Protein AF-A0A2S0KNP2-F1 (afdb_monomer_lite)

Sequence (125 aa):
MNQEELNQEQLNKQIKKSEKVNREKANQQAEMIDPDQELLVLEDMDNGNEFFFYQLDAFSLNGQDYICLASYEPDFGDHPEPELVIMRSQVDKKGNRIFKSIRKDEELDEVFEIFYSRMEDSLNS

pLDDT: mean 80.09, std 16.84, range [46.88, 97.69]

Organism: NCBI:txid236753

Secondary structure (DSSP, 8-state):
--HHHHHHHHHHHHHHHHHHHHHHHHHHHHTT--TTSPEEEEE-TTT--EEEEEEEEEEEETTEEEEEEEEE--SSS-PPPPPEEEEEEEE-TTS-EEEEE---HHHHHHHHHHHHHHHHHHHH-

Structure (mmCIF, N/CA/C/O backbone):
data_AF-A0A2S0KNP2-F1
#
_entry.id   AF-A0A2S0KNP2-F1
#
loop_
_atom_site.group_PDB
_atom_site.id
_atom_site.type_symbol
_atom_site.label_atom_id
_atom_site.label_alt_id
_atom_site.label_comp_id
_atom_site.label_asym_id
_atom_site.label_entity_id
_atom_site.label_seq_id
_atom_site.pdbx_PDB_ins_code
_atom_site.Cartn_x
_atom_site.Cartn_y
_atom_site.Cartn_z
_atom_site.occupancy
_atom_site.B_iso_or_equiv
_atom_site.auth_seq_id
_atom_site.auth_comp_id
_atom_site.auth_asym_id
_atom_site.auth_atom_id
_atom_site.pdbx_PDB_model_num
ATOM 1 N N . MET A 1 1 ? -33.104 -6.055 -35.054 1.00 59.56 1 MET A N 1
ATOM 2 C CA . MET A 1 1 ? -32.241 -5.784 -33.894 1.00 59.56 1 MET A CA 1
ATOM 3 C C . MET A 1 1 ? -33.054 -6.155 -32.677 1.00 59.56 1 MET A C 1
ATOM 5 O O . MET A 1 1 ? -34.099 -5.546 -32.460 1.00 59.56 1 MET A O 1
ATOM 9 N N . ASN A 1 2 ? -32.672 -7.232 -32.004 1.00 73.81 2 ASN A N 1
ATOM 10 C CA . ASN A 1 2 ? -33.472 -7.824 -30.930 1.00 73.81 2 ASN A CA 1
ATOM 11 C C . ASN A 1 2 ? -33.065 -7.234 -29.570 1.00 73.81 2 ASN A C 1
ATOM 13 O O . ASN A 1 2 ? -31.949 -6.741 -29.419 1.00 73.81 2 ASN A O 1
ATOM 17 N N . GLN A 1 3 ? -33.962 -7.281 -28.576 1.00 66.31 3 GLN A N 1
ATOM 18 C CA . GLN A 1 3 ? -33.727 -6.717 -27.234 1.00 66.31 3 GLN A CA 1
ATOM 19 C C . GLN A 1 3 ? -32.412 -7.210 -26.592 1.00 66.31 3 GLN A C 1
ATOM 21 O O . GLN A 1 3 ? -31.754 -6.463 -25.875 1.00 66.31 3 GLN A O 1
ATOM 26 N N . GLU A 1 4 ? -32.008 -8.449 -26.881 1.00 69.25 4 GLU A N 1
ATOM 27 C CA . GLU A 1 4 ? -30.764 -9.052 -26.385 1.00 69.25 4 GLU A CA 1
ATOM 28 C C . GLU A 1 4 ? -29.501 -8.418 -26.989 1.00 69.25 4 GLU A C 1
ATOM 30 O O . GLU A 1 4 ? -28.526 -8.201 -26.272 1.00 69.25 4 GLU A O 1
ATOM 35 N N . GLU A 1 5 ? -29.522 -8.052 -28.275 1.00 71.88 5 GLU A N 1
ATOM 36 C CA . GLU A 1 5 ? -28.393 -7.383 -28.941 1.00 71.88 5 GLU A CA 1
ATOM 37 C C . GLU A 1 5 ? -28.198 -5.964 -28.395 1.00 71.88 5 GLU A C 1
ATOM 39 O O . GLU A 1 5 ? -27.069 -5.535 -28.157 1.00 71.88 5 GLU A O 1
ATOM 44 N N . LEU A 1 6 ? -29.303 -5.259 -28.118 1.00 70.62 6 LEU A N 1
ATOM 45 C CA . LEU A 1 6 ? -29.273 -3.918 -27.532 1.00 70.62 6 LEU A CA 1
ATOM 46 C C . LEU A 1 6 ? -28.684 -3.936 -26.111 1.00 70.62 6 LEU A C 1
ATOM 48 O O . LEU A 1 6 ? -27.883 -3.068 -25.762 1.00 70.62 6 LEU A O 1
ATOM 52 N N . ASN A 1 7 ? -29.035 -4.947 -25.312 1.00 71.25 7 ASN A N 1
ATOM 53 C CA . ASN A 1 7 ? -28.520 -5.108 -23.952 1.00 71.25 7 ASN A CA 1
ATOM 54 C C . ASN A 1 7 ? -27.027 -5.468 -23.939 1.00 71.25 7 ASN A C 1
ATOM 56 O O . ASN A 1 7 ? -26.277 -4.934 -23.123 1.00 71.25 7 ASN A O 1
ATOM 60 N N . GLN A 1 8 ? -26.569 -6.317 -24.867 1.00 62.38 8 GLN A N 1
ATOM 61 C CA . GLN A 1 8 ? -25.143 -6.626 -24.999 1.00 62.38 8 GLN A CA 1
ATOM 62 C C . GLN A 1 8 ? -24.320 -5.416 -25.455 1.00 62.38 8 GLN A C 1
ATOM 64 O O . GLN A 1 8 ? -23.226 -5.181 -24.944 1.00 62.38 8 GLN A O 1
ATOM 69 N N . GLU A 1 9 ? -24.835 -4.605 -26.381 1.00 76.81 9 GLU A N 1
ATOM 70 C CA . GLU A 1 9 ? -24.126 -3.406 -26.833 1.00 76.81 9 GLU A CA 1
ATOM 71 C C . GLU A 1 9 ? -24.015 -2.351 -25.717 1.00 76.81 9 GLU A C 1
ATOM 73 O O . GLU A 1 9 ? -22.978 -1.697 -25.576 1.00 76.81 9 GLU A O 1
ATOM 78 N N . GLN A 1 10 ? -25.055 -2.207 -24.889 1.00 68.25 10 GLN A N 1
ATOM 79 C CA . GLN A 1 10 ? -25.035 -1.327 -23.718 1.00 68.25 10 GLN A CA 1
ATOM 80 C C . GLN A 1 10 ? -24.047 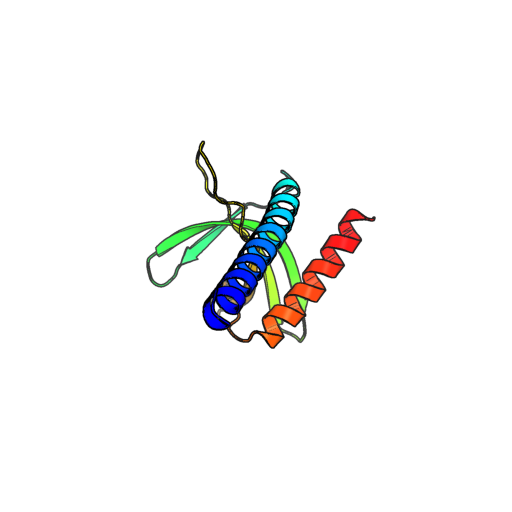-1.809 -22.651 1.00 68.25 10 GLN A C 1
ATOM 82 O O . GLN A 1 10 ? -23.265 -0.998 -22.150 1.00 68.25 10 GLN A O 1
ATOM 87 N N . LEU A 1 11 ? -24.018 -3.115 -22.368 1.00 60.34 11 LEU A N 1
ATOM 88 C CA . LEU A 1 11 ? -23.065 -3.716 -21.435 1.00 60.34 11 LEU A CA 1
ATOM 89 C C . LEU A 1 11 ? -21.616 -3.506 -21.903 1.00 60.34 11 LEU A C 1
ATOM 91 O O . LEU A 1 11 ? -20.777 -3.030 -21.142 1.00 60.34 11 LEU A O 1
ATOM 95 N N . ASN A 1 12 ? -21.338 -3.741 -23.188 1.00 72.06 12 ASN A N 1
ATOM 96 C CA . ASN A 1 12 ? -20.010 -3.536 -23.774 1.00 72.06 12 ASN A CA 1
ATOM 97 C C . ASN A 1 12 ? -19.570 -2.064 -23.752 1.00 72.06 12 ASN A C 1
ATOM 99 O O . ASN A 1 12 ? -18.386 -1.769 -23.583 1.00 72.06 12 ASN A O 1
ATOM 103 N N . LYS A 1 13 ? -20.506 -1.119 -23.908 1.00 69.06 13 LYS A N 1
ATOM 104 C CA . LYS A 1 13 ? -20.221 0.319 -23.762 1.00 69.06 13 LYS A CA 1
ATOM 105 C C . LYS A 1 13 ? -19.924 0.699 -22.311 1.00 69.06 13 LYS A C 1
ATOM 107 O O . LYS A 1 13 ? -19.066 1.551 -22.090 1.00 69.06 13 LYS A O 1
ATOM 112 N N . GLN A 1 14 ? -20.598 0.078 -21.343 1.00 57.78 14 GLN A N 1
ATOM 113 C CA . GLN A 1 14 ? -20.334 0.289 -19.917 1.00 57.78 14 GLN A CA 1
ATOM 114 C C . GLN A 1 14 ? -18.953 -0.233 -19.513 1.00 57.78 14 GLN A C 1
ATOM 116 O O . GLN A 1 14 ? -18.192 0.533 -18.928 1.00 57.78 14 GLN A O 1
ATOM 121 N N . ILE A 1 15 ? -18.602 -1.459 -19.917 1.00 66.00 15 ILE A N 1
ATOM 122 C CA . ILE A 1 15 ? -17.297 -2.083 -19.634 1.00 66.00 15 ILE A CA 1
ATOM 123 C C . ILE A 1 15 ? -16.151 -1.240 -20.211 1.00 66.00 15 ILE A C 1
ATOM 125 O O . ILE A 1 15 ? -15.232 -0.853 -19.493 1.00 66.00 15 ILE A O 1
ATOM 129 N N . LYS A 1 16 ? -16.248 -0.836 -21.484 1.00 59.88 16 LYS A N 1
ATOM 130 C CA . LYS A 1 16 ? -15.222 0.011 -22.118 1.00 59.88 16 LYS A CA 1
ATOM 131 C C . LYS A 1 16 ? -15.072 1.377 -21.451 1.00 59.88 16 LYS A C 1
ATOM 133 O O . LYS A 1 16 ? -13.987 1.954 -21.451 1.00 59.88 16 LYS A O 1
ATOM 138 N N . LYS A 1 17 ? -16.163 1.928 -20.910 1.00 54.22 17 LYS A N 1
ATOM 139 C CA . LYS A 1 17 ? -16.132 3.209 -20.198 1.00 54.22 17 LYS A CA 1
ATOM 140 C C . LYS A 1 17 ? -15.474 3.061 -18.824 1.00 54.22 17 LYS A C 1
ATOM 142 O O . LYS A 1 17 ? -14.689 3.931 -18.468 1.00 54.22 17 LYS A O 1
ATOM 147 N N . SER A 1 18 ? -15.751 1.985 -18.084 1.00 48.66 18 SER A N 1
ATOM 148 C CA . SER A 1 18 ? -15.098 1.721 -16.794 1.00 48.66 18 SER A CA 1
ATOM 149 C C . SER A 1 18 ? -13.609 1.414 -16.945 1.00 48.66 18 SER A C 1
ATOM 151 O O . SER A 1 18 ? -12.813 1.944 -16.180 1.00 48.66 18 SER A O 1
ATOM 153 N N . GLU A 1 19 ? -13.214 0.650 -17.968 1.00 58.47 19 GLU A N 1
ATOM 154 C CA . GLU A 1 19 ? -11.799 0.372 -18.262 1.00 58.47 19 GLU A CA 1
ATOM 155 C C . GLU A 1 19 ? -11.033 1.655 -18.595 1.00 58.47 19 GLU A C 1
ATOM 157 O O . GLU A 1 19 ? -9.949 1.888 -18.069 1.00 58.47 19 GLU A O 1
ATOM 162 N N . LYS A 1 20 ? -11.620 2.532 -19.421 1.00 49.38 20 LYS A N 1
ATOM 163 C CA . LYS A 1 20 ? -10.987 3.800 -19.792 1.00 49.38 20 LYS A CA 1
ATOM 164 C C . LYS A 1 20 ? -10.838 4.755 -18.602 1.00 49.38 20 LYS A C 1
ATOM 166 O O . LYS A 1 20 ? -9.799 5.387 -18.470 1.00 49.38 20 LYS A O 1
ATOM 171 N N . VAL A 1 21 ? -11.842 4.826 -17.725 1.00 51.97 21 VAL A N 1
ATOM 172 C CA . VAL A 1 21 ? -11.787 5.651 -16.505 1.00 51.97 21 VAL A CA 1
ATOM 173 C C . VAL A 1 21 ? -10.753 5.114 -15.514 1.00 51.97 21 VAL A C 1
ATOM 175 O O . VAL A 1 21 ? -10.023 5.907 -14.9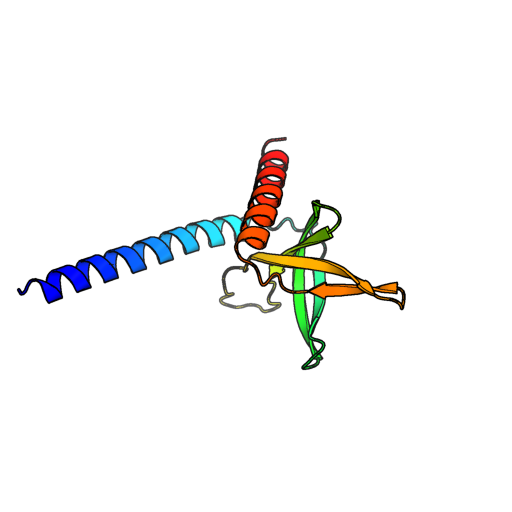27 1.00 51.97 21 VAL A O 1
ATOM 178 N N . ASN A 1 22 ? -10.647 3.793 -15.347 1.00 55.94 22 ASN A N 1
ATOM 179 C CA . ASN A 1 22 ? -9.612 3.203 -14.494 1.00 55.94 22 ASN A CA 1
ATOM 180 C C . ASN A 1 22 ? -8.207 3.447 -15.053 1.00 55.94 22 ASN A C 1
ATOM 182 O O . ASN A 1 22 ? -7.309 3.778 -14.290 1.00 55.94 22 ASN A O 1
ATOM 186 N N . ARG A 1 23 ? -8.038 3.373 -16.376 1.00 49.12 23 ARG A N 1
ATOM 187 C CA . ARG A 1 23 ? -6.755 3.614 -17.046 1.00 49.12 23 ARG A CA 1
ATOM 188 C C . ARG A 1 23 ? -6.312 5.080 -17.009 1.00 49.12 23 ARG A C 1
ATOM 190 O O . ARG A 1 23 ? -5.136 5.384 -16.867 1.00 49.12 23 ARG A O 1
ATOM 197 N N . GLU A 1 24 ? -7.246 6.021 -17.114 1.00 49.34 24 GLU A N 1
ATOM 198 C CA . GLU A 1 24 ? -6.930 7.448 -16.949 1.00 49.34 24 GLU A CA 1
ATOM 199 C C . GLU A 1 24 ? -6.543 7.778 -15.498 1.00 49.34 24 GLU A C 1
ATOM 201 O O . GLU A 1 24 ? -5.660 8.604 -15.284 1.00 49.34 24 GLU A O 1
ATOM 206 N N . LYS A 1 25 ? -7.148 7.104 -14.510 1.00 51.28 25 LYS A N 1
ATOM 207 C CA . LYS A 1 25 ? -6.772 7.233 -13.093 1.00 51.28 25 LYS A CA 1
ATOM 208 C C . LYS A 1 25 ? -5.425 6.573 -12.774 1.00 51.28 25 LYS A C 1
ATOM 210 O O . LYS A 1 25 ? -4.647 7.167 -12.040 1.00 51.28 25 LYS A O 1
ATOM 215 N N . ALA A 1 26 ? -5.137 5.402 -13.340 1.00 49.38 26 ALA A N 1
ATOM 216 C CA . ALA A 1 26 ? -3.862 4.707 -13.162 1.00 49.38 26 ALA A CA 1
ATOM 217 C C . ALA A 1 26 ? -2.693 5.459 -13.829 1.00 49.38 26 ALA A C 1
ATOM 219 O O . ALA A 1 26 ? -1.668 5.672 -13.189 1.00 49.38 26 ALA A O 1
ATOM 220 N N . ASN A 1 27 ? -2.873 5.996 -15.044 1.00 46.88 27 ASN A N 1
ATOM 221 C CA . ASN A 1 27 ? -1.865 6.867 -15.670 1.00 46.88 27 ASN A CA 1
ATOM 222 C C . ASN A 1 27 ? -1.591 8.148 -14.871 1.00 46.88 27 ASN A C 1
ATOM 224 O O . ASN A 1 27 ? -0.440 8.555 -14.752 1.00 46.88 27 ASN A O 1
ATOM 228 N N . GLN A 1 28 ? -2.624 8.774 -14.297 1.00 52.47 28 GLN A N 1
ATOM 229 C CA . GLN A 1 28 ? -2.429 9.940 -13.426 1.00 52.47 28 GLN A CA 1
ATOM 230 C C . GLN A 1 28 ? -1.665 9.576 -12.143 1.00 52.47 28 GLN A C 1
ATOM 232 O O . GLN A 1 28 ? -0.888 10.388 -11.659 1.00 52.47 28 GLN A O 1
ATOM 237 N N . GLN A 1 29 ? -1.834 8.357 -11.619 1.00 51.16 29 GLN A N 1
ATOM 238 C CA . GLN A 1 29 ? -1.090 7.857 -10.454 1.00 51.16 29 GLN A CA 1
ATOM 239 C C . GLN A 1 29 ? 0.367 7.492 -10.795 1.00 51.16 29 GLN A C 1
ATOM 241 O O . GLN A 1 29 ? 1.249 7.656 -9.957 1.00 51.16 29 GLN A O 1
ATOM 246 N N . ALA A 1 30 ? 0.637 7.057 -12.029 1.00 50.28 30 ALA A N 1
ATOM 247 C CA . ALA A 1 30 ? 1.974 6.716 -12.519 1.00 50.28 30 ALA A CA 1
ATOM 248 C C . ALA A 1 30 ? 2.894 7.934 -12.695 1.00 50.28 30 ALA A C 1
ATOM 250 O O . ALA A 1 30 ? 4.086 7.864 -12.403 1.00 50.28 30 ALA A O 1
ATOM 251 N N . GLU A 1 31 ? 2.346 9.066 -13.148 1.00 48.38 31 GLU A N 1
ATOM 252 C CA . GLU A 1 31 ? 3.095 10.321 -13.330 1.00 48.38 31 GLU A CA 1
ATOM 253 C C . GLU A 1 31 ? 3.443 11.028 -12.003 1.00 48.38 31 GLU A C 1
ATOM 255 O O . GLU A 1 31 ? 4.152 12.033 -12.007 1.00 48.38 31 GLU A O 1
ATOM 260 N N . MET A 1 32 ? 2.972 10.505 -10.865 1.00 50.28 32 MET A N 1
ATOM 261 C CA . MET A 1 32 ? 3.166 11.073 -9.525 1.00 50.28 32 MET A CA 1
ATOM 262 C C . MET A 1 32 ? 4.243 10.364 -8.690 1.00 50.28 32 MET A C 1
ATOM 264 O O . MET A 1 32 ? 4.402 10.674 -7.509 1.00 50.28 32 MET A O 1
ATOM 268 N N . ILE A 1 33 ? 4.976 9.411 -9.270 1.00 54.66 33 ILE A N 1
ATOM 269 C CA . ILE A 1 33 ? 6.062 8.711 -8.576 1.00 54.66 33 ILE A CA 1
ATOM 270 C C . ILE A 1 33 ? 7.258 9.669 -8.454 1.00 54.66 33 ILE A C 1
ATOM 272 O O . ILE A 1 33 ? 7.976 9.928 -9.422 1.00 54.66 33 ILE A O 1
ATOM 276 N N . ASP A 1 34 ? 7.435 10.231 -7.259 1.00 56.38 34 ASP A N 1
ATOM 277 C CA . ASP A 1 34 ? 8.550 11.116 -6.912 1.00 56.38 34 ASP A CA 1
ATOM 278 C C . ASP A 1 34 ? 9.880 10.326 -6.951 1.00 56.38 34 ASP A C 1
ATOM 280 O O . ASP A 1 34 ? 9.962 9.246 -6.360 1.00 56.38 34 ASP A O 1
ATOM 284 N N . PRO A 1 35 ? 10.933 10.816 -7.636 1.00 49.97 35 PRO A N 1
ATOM 285 C CA . PRO A 1 35 ? 12.242 10.161 -7.678 1.00 49.97 35 PRO A CA 1
ATOM 286 C C . PRO A 1 35 ? 12.916 9.966 -6.307 1.00 49.97 35 PRO A C 1
ATOM 288 O O . PRO A 1 35 ? 13.839 9.155 -6.222 1.00 49.97 35 PRO A O 1
ATOM 291 N N . ASP A 1 36 ? 12.472 10.658 -5.252 1.00 56.78 36 ASP A N 1
ATOM 292 C CA . ASP A 1 36 ? 12.929 10.433 -3.873 1.00 56.78 36 ASP A CA 1
ATOM 293 C C . ASP A 1 36 ? 12.195 9.266 -3.168 1.00 56.78 36 ASP A C 1
ATOM 295 O O . ASP A 1 36 ? 12.494 8.959 -2.009 1.00 56.78 36 ASP A O 1
ATOM 299 N N . GLN A 1 37 ? 11.253 8.578 -3.832 1.00 69.19 37 GLN A N 1
ATOM 300 C CA . GLN A 1 37 ? 10.561 7.428 -3.243 1.00 69.19 37 GLN A CA 1
ATOM 301 C C . GLN A 1 37 ? 11.478 6.218 -3.044 1.00 69.19 37 GLN A C 1
ATOM 303 O O . GLN A 1 37 ? 12.225 5.791 -3.927 1.00 69.19 37 GLN A O 1
ATOM 308 N N . GLU A 1 38 ? 11.380 5.627 -1.853 1.00 82.69 38 GLU A N 1
ATOM 309 C CA . GLU A 1 38 ? 12.164 4.463 -1.451 1.00 82.69 38 GLU A CA 1
ATOM 310 C C . GLU A 1 38 ? 11.758 3.226 -2.268 1.00 82.69 38 GLU A C 1
ATOM 312 O O . GLU A 1 38 ? 10.593 2.819 -2.265 1.00 82.69 38 GLU A O 1
ATOM 317 N N . LEU A 1 39 ? 12.731 2.621 -2.961 1.00 88.38 39 LEU A N 1
ATOM 318 C CA . LEU A 1 39 ? 12.545 1.369 -3.693 1.00 88.38 39 LEU A CA 1
ATOM 319 C C . LEU A 1 39 ? 12.671 0.177 -2.734 1.00 88.38 39 LEU A C 1
ATOM 321 O O . LEU A 1 39 ? 13.732 -0.077 -2.162 1.00 88.38 39 LEU A O 1
ATOM 325 N N . LEU A 1 40 ? 11.592 -0.582 -2.603 1.00 90.25 40 LEU A N 1
ATOM 326 C CA . LEU A 1 40 ? 11.495 -1.814 -1.835 1.00 90.25 40 LEU A CA 1
ATOM 327 C C . LEU A 1 40 ? 11.596 -3.031 -2.755 1.00 90.25 40 LEU A C 1
ATOM 329 O O . LEU A 1 40 ? 11.049 -3.043 -3.857 1.00 90.25 40 LEU A O 1
ATOM 333 N N . VAL A 1 41 ? 12.245 -4.083 -2.257 1.00 91.50 41 VAL A N 1
ATOM 334 C CA . VAL A 1 41 ? 12.259 -5.410 -2.883 1.00 91.50 41 VAL A CA 1
ATOM 335 C C . VAL A 1 41 ? 11.528 -6.374 -1.961 1.00 91.50 41 VAL A C 1
ATOM 337 O O . VAL A 1 41 ? 11.915 -6.539 -0.802 1.00 91.50 41 VAL A O 1
ATOM 340 N N . LEU A 1 42 ? 10.454 -6.981 -2.462 1.00 91.50 42 LEU A N 1
ATOM 341 C CA . LEU A 1 42 ? 9.683 -7.990 -1.745 1.00 91.50 42 LEU A CA 1
ATOM 342 C C . LEU A 1 42 ? 9.901 -9.357 -2.382 1.00 91.50 42 LEU A C 1
ATOM 344 O O . LEU A 1 42 ? 9.755 -9.508 -3.590 1.00 91.50 42 LEU A O 1
ATOM 348 N N . GLU A 1 43 ? 10.206 -10.350 -1.553 1.00 91.62 43 GLU A N 1
ATOM 349 C CA . GLU A 1 43 ? 10.300 -11.751 -1.959 1.00 91.62 43 GLU A CA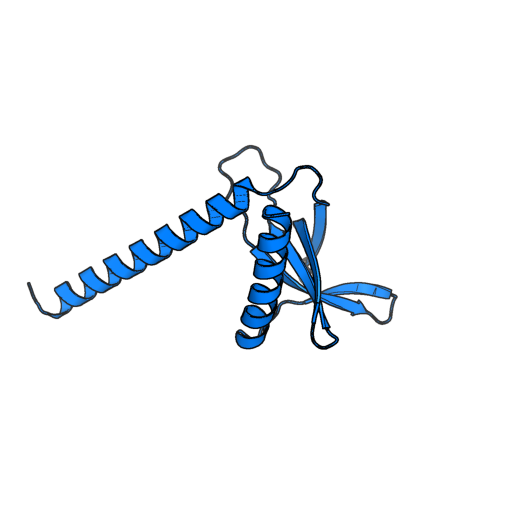 1
ATOM 350 C C . GLU A 1 43 ? 8.991 -12.474 -1.613 1.00 91.62 43 GLU A C 1
ATOM 352 O O . GLU A 1 43 ? 8.524 -12.438 -0.468 1.00 91.62 43 GLU A O 1
ATOM 357 N N . ASP A 1 44 ? 8.393 -13.140 -2.597 1.00 90.31 44 ASP A N 1
ATOM 358 C CA . ASP A 1 44 ? 7.273 -14.048 -2.370 1.00 90.31 44 ASP A CA 1
ATOM 359 C C . ASP A 1 44 ? 7.775 -15.331 -1.689 1.00 90.31 44 ASP A C 1
ATOM 361 O O . ASP A 1 44 ? 8.586 -16.082 -2.230 1.00 90.31 44 ASP A O 1
ATOM 365 N N . MET A 1 45 ? 7.259 -15.598 -0.488 1.00 87.12 45 MET A N 1
ATOM 366 C CA . MET A 1 45 ? 7.677 -16.728 0.342 1.00 87.12 45 MET A CA 1
ATOM 367 C C . MET A 1 45 ? 7.371 -18.109 -0.264 1.00 87.12 45 MET A C 1
ATOM 369 O O . MET A 1 45 ? 7.957 -19.095 0.188 1.00 87.12 45 MET A O 1
ATOM 373 N N . ASP A 1 46 ? 6.451 -18.208 -1.227 1.00 87.88 46 ASP A N 1
ATOM 374 C CA . ASP A 1 46 ? 6.034 -19.486 -1.811 1.00 87.88 46 ASP A CA 1
ATOM 375 C C . ASP A 1 46 ? 6.931 -19.919 -2.981 1.00 87.88 46 ASP A C 1
ATOM 377 O O . ASP A 1 46 ? 7.183 -21.115 -3.160 1.00 87.88 46 ASP A O 1
ATOM 381 N N . ASN A 1 47 ? 7.411 -18.970 -3.790 1.00 90.75 47 ASN A N 1
ATOM 382 C CA . ASN A 1 47 ? 8.158 -19.250 -5.024 1.00 90.75 47 ASN A CA 1
ATOM 383 C C . ASN A 1 47 ? 9.546 -18.580 -5.096 1.00 90.75 47 ASN A C 1
ATOM 385 O O . ASN A 1 47 ? 10.335 -18.964 -5.959 1.00 90.75 47 ASN A O 1
ATOM 389 N N . GLY A 1 48 ? 9.864 -17.650 -4.189 1.00 90.56 48 GLY A N 1
ATOM 390 C CA . GLY A 1 48 ? 11.132 -16.916 -4.153 1.00 90.56 48 GLY A CA 1
ATOM 391 C C . GLY A 1 48 ? 11.253 -15.815 -5.210 1.00 90.56 48 GLY A C 1
ATOM 392 O O . GLY A 1 48 ? 12.357 -15.343 -5.466 1.00 90.56 48 GLY A O 1
ATOM 393 N N . ASN A 1 49 ? 10.155 -15.432 -5.868 1.00 90.12 49 ASN A N 1
ATOM 394 C CA . ASN A 1 49 ? 10.167 -14.356 -6.852 1.00 90.12 49 ASN A CA 1
ATOM 395 C C . ASN A 1 49 ? 10.324 -13.005 -6.156 1.00 90.12 49 ASN A C 1
ATOM 397 O O . ASN A 1 49 ? 9.628 -12.710 -5.183 1.00 90.12 49 ASN A O 1
ATOM 401 N N . GLU A 1 50 ? 11.203 -12.176 -6.707 1.00 90.75 50 GLU A N 1
ATOM 402 C CA . GLU A 1 50 ? 11.418 -10.808 -6.254 1.00 90.75 50 GLU A CA 1
ATOM 403 C C . GLU A 1 50 ? 10.556 -9.838 -7.062 1.00 90.75 50 GLU A C 1
ATOM 405 O O . GLU A 1 50 ? 10.478 -9.911 -8.290 1.00 90.75 50 GLU A O 1
ATOM 410 N N . PHE A 1 51 ? 9.935 -8.903 -6.354 1.00 89.31 51 PHE A N 1
ATOM 411 C CA . PHE A 1 51 ? 9.124 -7.834 -6.912 1.00 89.31 51 PHE A CA 1
ATOM 412 C C . PHE A 1 51 ? 9.638 -6.492 -6.403 1.00 89.31 51 PHE A C 1
ATOM 414 O O . PHE A 1 51 ? 9.950 -6.344 -5.218 1.00 89.31 51 PHE A O 1
ATOM 421 N N . PHE A 1 52 ? 9.708 -5.511 -7.297 1.00 90.00 52 PHE A N 1
ATOM 422 C CA . PHE A 1 52 ? 10.201 -4.175 -6.991 1.00 90.00 52 PHE A CA 1
ATOM 423 C C . PHE A 1 52 ? 9.025 -3.216 -6.846 1.00 90.00 52 PHE A C 1
ATOM 425 O O . PHE A 1 52 ? 8.081 -3.252 -7.635 1.00 90.00 52 PHE A O 1
ATOM 432 N N . PHE A 1 53 ? 9.084 -2.353 -5.839 1.00 91.62 53 PHE A N 1
ATOM 433 C CA . PHE A 1 53 ? 8.013 -1.416 -5.532 1.00 91.62 53 PHE A CA 1
ATOM 434 C C . PHE A 1 53 ? 8.560 -0.074 -5.079 1.00 91.62 53 PHE A C 1
ATOM 436 O O . PHE A 1 53 ? 9.527 -0.033 -4.328 1.00 91.62 53 PHE A O 1
ATOM 443 N N . TYR A 1 54 ? 7.885 1.012 -5.430 1.00 91.19 54 TYR A N 1
ATOM 444 C CA . TYR A 1 54 ? 8.054 2.277 -4.723 1.00 91.19 54 TYR A CA 1
ATOM 445 C C . TYR A 1 54 ? 7.155 2.315 -3.493 1.00 91.19 54 TYR A C 1
ATOM 447 O O . TYR A 1 54 ? 5.976 1.961 -3.576 1.00 91.19 54 TYR A O 1
ATOM 455 N N . GLN A 1 55 ? 7.693 2.751 -2.355 1.00 92.19 55 GLN A N 1
ATOM 456 C CA . GLN A 1 55 ? 6.887 3.018 -1.170 1.00 92.19 55 GLN A CA 1
ATOM 457 C C . GLN A 1 55 ? 6.164 4.360 -1.305 1.00 92.19 55 GLN A C 1
ATOM 459 O O . GLN A 1 55 ? 6.805 5.406 -1.373 1.00 92.19 55 GLN A O 1
ATOM 464 N N . LEU A 1 56 ? 4.831 4.324 -1.272 1.00 92.00 56 LEU A N 1
ATOM 465 C CA . LEU A 1 56 ? 3.989 5.518 -1.355 1.00 92.00 56 LEU A CA 1
ATOM 466 C C . LEU A 1 56 ? 3.655 6.077 0.032 1.00 92.00 56 LEU A C 1
ATOM 468 O O . LEU A 1 56 ? 3.776 7.273 0.266 1.00 92.00 56 LEU A O 1
ATOM 472 N N . ASP A 1 57 ? 3.227 5.213 0.957 1.00 93.56 57 ASP A N 1
ATOM 473 C CA . ASP A 1 57 ? 2.864 5.596 2.328 1.00 93.56 57 ASP A CA 1
ATOM 474 C C . ASP A 1 57 ? 2.946 4.387 3.274 1.00 93.56 57 ASP A C 1
ATOM 476 O O . ASP A 1 57 ? 2.893 3.226 2.854 1.00 93.56 57 ASP A O 1
ATOM 480 N N . ALA A 1 58 ? 3.045 4.665 4.571 1.00 94.06 58 ALA A N 1
ATOM 481 C CA . ALA A 1 58 ? 2.949 3.683 5.639 1.00 94.06 58 ALA A CA 1
ATOM 482 C C . ALA A 1 58 ? 2.228 4.288 6.850 1.00 94.06 58 ALA A C 1
ATOM 484 O O . ALA A 1 58 ? 2.579 5.363 7.348 1.00 94.06 58 ALA A O 1
ATOM 485 N N . PHE A 1 59 ? 1.216 3.585 7.357 1.00 95.94 59 PHE A N 1
ATOM 486 C CA . PHE A 1 59 ? 0.400 4.076 8.466 1.00 95.94 59 PHE A CA 1
ATOM 487 C C . PHE A 1 59 ? -0.243 2.957 9.279 1.00 95.94 59 PHE A C 1
ATOM 489 O O . PHE A 1 59 ? -0.349 1.815 8.838 1.00 95.94 59 PHE A O 1
ATOM 496 N N . SER A 1 60 ? -0.699 3.312 10.478 1.00 96.56 60 SER A N 1
ATOM 497 C CA . SER A 1 60 ? -1.435 2.419 11.370 1.00 96.56 60 SER A CA 1
ATOM 498 C C . SER A 1 60 ? -2.907 2.820 11.415 1.00 96.56 60 SER A C 1
ATOM 500 O O . SER A 1 60 ? -3.229 3.993 11.609 1.00 96.56 60 SER A O 1
ATOM 502 N N . LEU A 1 61 ? -3.801 1.842 11.306 1.00 95.19 61 LEU A N 1
ATOM 503 C CA . LEU A 1 61 ? -5.247 2.013 11.432 1.00 95.19 61 LEU A CA 1
ATOM 504 C C . LEU A 1 61 ? -5.819 0.851 12.250 1.00 95.19 61 LEU A C 1
ATOM 506 O O . LEU A 1 61 ? -5.515 -0.311 11.993 1.00 95.19 61 LEU A O 1
ATOM 510 N N . ASN A 1 62 ? -6.628 1.157 13.268 1.00 92.88 62 ASN A N 1
ATOM 511 C CA . ASN A 1 62 ? -7.280 0.158 14.129 1.00 92.88 62 ASN A CA 1
ATOM 512 C C . ASN A 1 62 ? -6.310 -0.874 14.758 1.00 92.88 62 ASN A C 1
ATOM 514 O O . ASN A 1 62 ? -6.668 -2.028 14.984 1.00 92.88 62 ASN A O 1
ATOM 518 N N . GLY A 1 63 ? -5.072 -0.457 15.055 1.00 94.06 63 GLY A N 1
ATOM 519 C CA . GLY A 1 63 ? -4.031 -1.319 15.634 1.00 94.06 63 GLY A CA 1
ATOM 520 C C . GLY A 1 63 ? -3.348 -2.265 14.639 1.00 94.06 63 GLY A C 1
ATOM 521 O O . GLY A 1 63 ? -2.610 -3.152 15.063 1.00 94.06 63 GLY A O 1
ATOM 522 N N . GLN A 1 64 ? -3.586 -2.086 13.339 1.00 96.06 64 GLN A N 1
ATOM 523 C CA . GLN A 1 64 ? -2.929 -2.809 12.256 1.00 96.06 64 GLN A CA 1
ATOM 524 C C . GLN A 1 64 ? -2.102 -1.823 11.423 1.00 96.06 64 GLN A C 1
ATOM 526 O O . GLN A 1 64 ? -2.581 -0.744 11.081 1.00 96.06 64 GLN A O 1
ATOM 531 N N . ASP A 1 65 ? -0.864 -2.196 11.102 1.00 97.69 65 ASP A N 1
ATOM 532 C CA . ASP A 1 65 ? -0.003 -1.409 10.217 1.00 97.69 65 ASP A CA 1
ATOM 533 C C . ASP A 1 65 ? -0.243 -1.803 8.758 1.00 97.69 65 ASP A C 1
ATOM 535 O O . ASP A 1 65 ? -0.453 -2.984 8.450 1.00 97.69 65 ASP A O 1
ATOM 539 N N . TYR A 1 66 ? -0.165 -0.819 7.870 1.00 97.56 66 TYR A N 1
ATOM 540 C CA . TYR A 1 66 ? -0.355 -0.945 6.431 1.00 97.56 66 TYR A CA 1
ATOM 541 C C . TYR A 1 66 ? 0.779 -0.255 5.678 1.00 97.56 66 TYR A C 1
ATOM 543 O O . TYR A 1 66 ? 1.406 0.679 6.184 1.00 97.56 66 TYR A O 1
ATOM 551 N N . ILE A 1 67 ? 1.035 -0.741 4.469 1.00 96.19 67 ILE A N 1
ATOM 552 C CA . ILE A 1 67 ? 1.964 -0.145 3.514 1.00 96.19 67 ILE A CA 1
ATOM 553 C C . ILE A 1 67 ? 1.275 -0.040 2.153 1.00 96.19 67 ILE A C 1
ATOM 555 O O . ILE A 1 67 ? 0.582 -0.974 1.733 1.00 96.19 67 ILE A O 1
ATOM 559 N N . CYS A 1 68 ? 1.464 1.098 1.494 1.00 95.31 68 CYS A N 1
ATOM 560 C CA . CYS A 1 68 ? 0.966 1.387 0.155 1.00 95.31 68 CYS A CA 1
ATOM 561 C C . CYS A 1 68 ? 2.158 1.478 -0.796 1.00 95.31 68 CYS A C 1
ATOM 563 O O . CYS A 1 68 ? 3.141 2.161 -0.502 1.00 95.31 68 CYS A O 1
ATOM 565 N N . LEU A 1 69 ? 2.073 0.764 -1.911 1.00 93.94 69 LEU A N 1
ATOM 566 C CA . LEU A 1 69 ? 3.173 0.509 -2.830 1.00 93.94 69 LEU A CA 1
ATOM 567 C C . LEU A 1 69 ? 2.723 0.744 -4.274 1.00 93.94 69 LEU A C 1
ATOM 569 O O . LEU A 1 69 ? 1.577 0.455 -4.604 1.00 93.94 69 LEU A O 1
ATOM 573 N N . ALA A 1 70 ? 3.626 1.190 -5.141 1.00 91.25 70 ALA A N 1
ATOM 574 C CA . ALA A 1 70 ? 3.433 1.159 -6.591 1.00 91.25 70 ALA A CA 1
ATOM 575 C C . ALA A 1 70 ? 4.376 0.125 -7.209 1.00 91.25 70 ALA A C 1
ATOM 577 O O . ALA A 1 70 ? 5.576 0.155 -6.931 1.00 91.25 70 ALA A O 1
ATOM 578 N N . SER A 1 71 ? 3.854 -0.795 -8.026 1.00 89.31 71 SER A N 1
ATOM 579 C CA . SER A 1 71 ? 4.683 -1.790 -8.717 1.00 89.31 71 SER A CA 1
ATOM 580 C C . SER A 1 71 ? 5.686 -1.125 -9.657 1.00 89.31 71 SER A C 1
ATOM 582 O O . SER A 1 71 ? 5.319 -0.234 -10.423 1.00 89.31 71 SER A O 1
ATOM 584 N N . TYR A 1 72 ? 6.926 -1.603 -9.647 1.00 84.69 72 TYR A N 1
ATOM 585 C CA . TYR A 1 72 ? 7.984 -1.149 -10.538 1.00 84.69 72 TYR A CA 1
ATOM 586 C C . TYR A 1 72 ? 8.555 -2.326 -11.330 1.00 84.69 72 TYR A C 1
ATOM 588 O O . TYR A 1 72 ? 8.960 -3.338 -10.757 1.00 84.69 72 TYR A O 1
ATOM 596 N N . GLU A 1 73 ? 8.625 -2.182 -12.652 1.00 79.94 73 GLU A N 1
ATOM 597 C CA . GLU A 1 73 ? 9.306 -3.135 -13.527 1.00 79.94 73 GLU A CA 1
ATOM 598 C C . GLU A 1 73 ? 10.599 -2.508 -14.074 1.00 79.94 73 GLU A C 1
ATOM 600 O O . GLU A 1 73 ? 10.532 -1.545 -14.843 1.00 79.94 73 GLU A O 1
ATOM 605 N N . PRO A 1 74 ? 11.783 -3.030 -13.699 1.00 65.62 74 PRO A N 1
ATOM 606 C CA . PRO A 1 74 ? 13.065 -2.520 -14.169 1.00 65.62 74 PRO A CA 1
ATOM 607 C C . PRO A 1 74 ? 13.353 -3.012 -15.595 1.00 65.62 74 PRO A C 1
ATOM 609 O O . PRO A 1 74 ? 14.135 -3.938 -15.785 1.00 65.62 74 PRO A O 1
ATOM 612 N N . ASP A 1 75 ? 12.742 -2.406 -16.608 1.00 66.25 75 ASP A N 1
ATOM 613 C CA . ASP A 1 75 ? 13.119 -2.639 -18.010 1.00 66.25 75 ASP A CA 1
ATOM 614 C C . ASP A 1 75 ? 13.062 -1.336 -18.835 1.00 66.25 75 ASP A C 1
ATOM 616 O O . ASP A 1 75 ? 12.711 -0.290 -18.306 1.00 66.25 75 ASP A O 1
ATOM 620 N N . PHE A 1 76 ? 13.470 -1.350 -20.110 1.00 47.72 76 PHE A N 1
ATOM 621 C CA . PHE A 1 76 ? 13.472 -0.166 -20.997 1.00 47.72 76 PHE A CA 1
ATOM 622 C C . PHE A 1 76 ? 12.438 -0.317 -22.131 1.00 47.72 76 PHE A C 1
ATOM 624 O O . PHE A 1 76 ? 12.802 -0.310 -23.312 1.00 47.72 76 PHE A O 1
ATOM 631 N N . GLY A 1 77 ? 11.162 -0.533 -21.788 1.00 64.88 77 GLY A N 1
ATOM 632 C CA . GLY A 1 77 ? 10.127 -0.978 -22.731 1.00 64.88 77 GLY A CA 1
ATOM 633 C C . GLY A 1 77 ? 8.749 -0.331 -22.555 1.00 64.88 77 GLY A C 1
ATOM 634 O O . GLY A 1 77 ? 8.608 0.729 -21.956 1.00 64.88 77 GLY A O 1
ATOM 635 N N . ASP A 1 78 ? 7.727 -0.963 -23.140 1.00 59.12 78 ASP A N 1
ATOM 636 C CA . ASP A 1 78 ? 6.316 -0.594 -22.965 1.00 59.12 78 ASP A CA 1
ATOM 637 C C . ASP A 1 78 ? 5.866 -1.154 -21.609 1.00 59.12 78 ASP A C 1
ATOM 639 O O . ASP A 1 78 ? 5.517 -2.330 -21.494 1.00 59.12 78 ASP A O 1
ATOM 643 N N . HIS A 1 79 ? 6.020 -0.349 -20.559 1.00 63.00 79 HIS A N 1
ATOM 644 C CA . HIS A 1 79 ? 5.727 -0.778 -19.197 1.00 63.00 79 HIS A CA 1
ATOM 645 C C . HIS A 1 79 ? 4.218 -0.847 -18.961 1.00 63.00 79 HIS A C 1
ATOM 647 O O . HIS A 1 79 ? 3.492 0.055 -19.396 1.00 63.00 79 HIS A O 1
ATOM 653 N N . PRO A 1 80 ? 3.724 -1.872 -18.245 1.00 64.50 80 PRO A N 1
ATOM 654 C CA . PRO A 1 80 ? 2.390 -1.796 -17.676 1.00 64.50 80 PRO A CA 1
ATOM 655 C C . PRO A 1 80 ? 2.300 -0.561 -16.770 1.00 64.50 80 PRO A C 1
ATOM 657 O O . PRO A 1 80 ? 3.265 -0.188 -16.102 1.00 64.50 80 PRO A O 1
ATOM 660 N N . GLU A 1 81 ? 1.136 0.092 -16.773 1.00 71.56 81 GLU A N 1
ATOM 661 C CA . GLU A 1 81 ? 0.867 1.172 -15.823 1.00 71.56 81 GLU A CA 1
ATOM 662 C C . GLU A 1 81 ? 1.065 0.627 -14.398 1.00 71.56 81 GLU A C 1
ATOM 664 O O . GLU A 1 81 ? 0.573 -0.470 -14.113 1.00 71.56 81 GLU A O 1
ATOM 669 N N . PRO A 1 82 ? 1.793 1.344 -13.522 1.00 79.94 82 PRO A N 1
ATOM 670 C CA . PRO A 1 82 ? 2.065 0.881 -12.172 1.00 79.94 82 PRO A CA 1
ATOM 671 C C . PRO A 1 82 ? 0.759 0.594 -11.435 1.00 79.94 82 PRO A C 1
ATOM 673 O O . PRO A 1 82 ? -0.172 1.402 -11.425 1.00 79.94 82 PRO A O 1
ATOM 676 N N . GLU A 1 83 ? 0.706 -0.572 -10.803 1.00 86.81 83 GLU A N 1
ATOM 677 C CA . GLU A 1 83 ? -0.427 -1.007 -10.007 1.00 86.81 83 GLU A CA 1
ATOM 678 C C . GLU A 1 83 ? -0.227 -0.589 -8.547 1.00 86.81 83 GLU A C 1
ATOM 680 O O . GLU A 1 83 ? 0.837 -0.808 -7.955 1.00 86.81 83 GLU A O 1
ATOM 685 N N . LEU A 1 84 ? -1.266 0.012 -7.960 1.00 90.38 84 LEU A N 1
ATOM 686 C CA . LEU A 1 84 ? -1.317 0.302 -6.532 1.00 90.38 84 LEU A CA 1
ATOM 687 C C . LEU A 1 84 ? -1.520 -1.001 -5.755 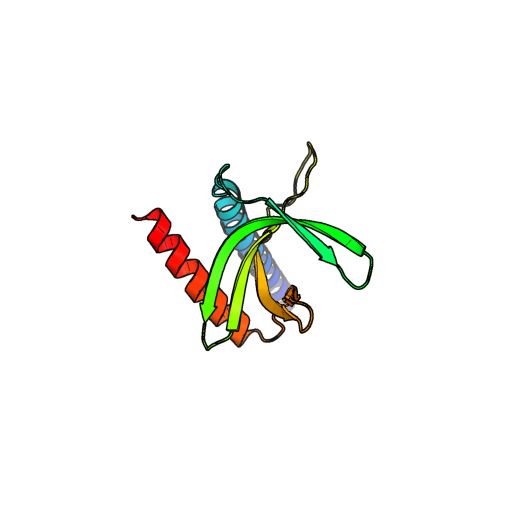1.00 90.38 84 LEU A C 1
ATOM 689 O O . LEU A 1 84 ? -2.538 -1.677 -5.897 1.00 90.38 84 LEU A O 1
ATOM 693 N N . VAL A 1 85 ? -0.584 -1.305 -4.864 1.00 93.56 85 VAL A N 1
ATOM 694 C CA . VAL A 1 85 ? -0.619 -2.478 -3.994 1.00 93.56 85 VAL A CA 1
ATOM 695 C C . VAL A 1 85 ? -0.709 -2.027 -2.539 1.00 93.56 85 VAL A C 1
ATOM 697 O O . VAL A 1 85 ? 0.121 -1.261 -2.054 1.00 93.56 85 VAL A O 1
ATOM 700 N N . ILE A 1 86 ? -1.712 -2.529 -1.816 1.00 95.44 86 ILE A N 1
ATOM 701 C CA . ILE A 1 86 ? -1.905 -2.256 -0.387 1.00 95.44 86 ILE A CA 1
ATOM 702 C C . ILE A 1 86 ? -1.786 -3.563 0.390 1.00 95.44 86 ILE A C 1
ATOM 704 O O . ILE A 1 86 ? -2.467 -4.551 0.101 1.00 95.44 86 ILE A O 1
ATOM 708 N N . MET A 1 87 ? -0.922 -3.574 1.404 1.00 96.75 87 MET A N 1
ATOM 709 C CA . MET A 1 87 ? -0.672 -4.759 2.224 1.00 96.75 87 MET A CA 1
ATOM 710 C C . MET A 1 87 ? -0.676 -4.423 3.709 1.00 96.75 87 MET A C 1
ATOM 712 O O . MET A 1 87 ? -0.323 -3.323 4.130 1.00 96.75 87 MET A O 1
ATOM 716 N N . ARG A 1 88 ? -1.006 -5.419 4.531 1.00 97.56 88 ARG A N 1
ATOM 717 C CA . ARG A 1 88 ? -0.744 -5.366 5.970 1.00 97.56 88 ARG A CA 1
ATOM 718 C C . ARG A 1 88 ? 0.743 -5.529 6.217 1.00 97.56 88 ARG A C 1
ATOM 720 O O . ARG A 1 88 ? 1.337 -6.495 5.746 1.00 97.56 88 ARG A O 1
ATOM 727 N N . SER A 1 89 ? 1.298 -4.654 7.035 1.00 96.31 89 SER A N 1
ATOM 728 C CA . SER A 1 89 ? 2.657 -4.724 7.551 1.00 96.31 89 SER A CA 1
ATOM 729 C C . SER A 1 89 ? 2.631 -5.342 8.949 1.00 96.31 89 SER A C 1
ATOM 731 O O . SE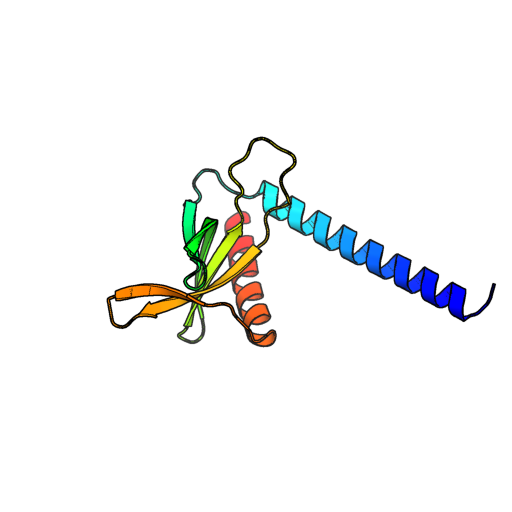R A 1 89 ? 1.822 -4.970 9.800 1.00 96.31 89 SER A O 1
ATOM 733 N N . GLN A 1 90 ? 3.457 -6.356 9.196 1.00 95.00 90 GLN A N 1
ATOM 734 C CA . GLN A 1 90 ? 3.563 -7.005 10.505 1.00 95.00 90 GLN A CA 1
ATOM 735 C C . GLN A 1 90 ? 5.023 -7.334 10.811 1.00 95.00 90 GLN A C 1
ATOM 737 O O . GLN A 1 90 ? 5.840 -7.493 9.907 1.00 95.00 90 GLN A O 1
ATOM 742 N N . VAL A 1 91 ? 5.350 -7.458 12.095 1.00 92.94 91 VAL A N 1
ATOM 743 C CA . VAL A 1 91 ? 6.641 -7.990 12.544 1.00 92.94 91 VAL A CA 1
ATOM 744 C C . VAL A 1 91 ? 6.414 -9.403 13.064 1.00 92.94 91 VAL A C 1
ATOM 746 O O . VAL A 1 91 ? 5.542 -9.634 13.905 1.00 92.94 91 VAL A O 1
ATOM 749 N N . ASP A 1 92 ? 7.161 -10.367 12.535 1.00 91.12 92 ASP A N 1
ATOM 750 C CA . ASP A 1 92 ? 7.086 -11.753 12.979 1.00 91.12 92 ASP A CA 1
ATOM 751 C C . ASP A 1 92 ? 7.786 -11.961 14.341 1.00 91.12 92 ASP A C 1
ATOM 753 O O . ASP A 1 92 ? 8.400 -11.066 14.923 1.00 91.12 92 ASP A O 1
ATOM 757 N N . LYS A 1 93 ? 7.72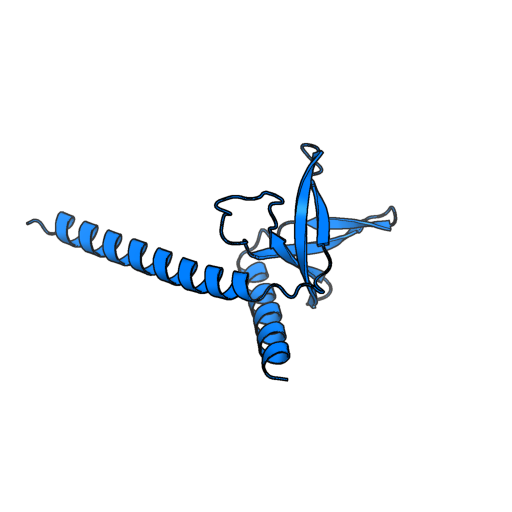8 -13.188 14.873 1.00 92.56 93 LYS A N 1
ATOM 758 C CA . LYS A 1 93 ? 8.357 -13.531 16.165 1.00 92.56 93 LYS A CA 1
ATOM 759 C C . LYS A 1 93 ? 9.889 -13.440 16.161 1.00 92.56 93 LYS A C 1
ATOM 761 O O . LYS A 1 93 ? 10.493 -13.500 17.228 1.00 92.56 93 LYS A O 1
ATOM 766 N N . LYS A 1 94 ? 10.511 -13.383 14.985 1.00 91.81 94 LYS A N 1
ATOM 767 C CA . LYS A 1 94 ? 11.960 -13.290 14.789 1.00 91.81 94 LYS A CA 1
ATOM 768 C C . LYS A 1 94 ? 12.410 -11.844 14.551 1.00 91.81 94 LYS A C 1
ATOM 770 O O . LYS A 1 94 ? 13.609 -11.615 14.437 1.00 91.81 94 LYS A O 1
ATOM 775 N N . GLY A 1 95 ? 11.480 -10.888 14.517 1.00 91.38 95 GLY A N 1
ATOM 776 C CA . GLY A 1 95 ? 11.766 -9.482 14.246 1.00 91.38 95 GLY A CA 1
ATOM 777 C C . GLY A 1 95 ? 11.789 -9.130 12.757 1.00 91.38 95 GLY A C 1
ATOM 778 O O . GLY A 1 95 ? 12.134 -8.001 12.423 1.00 91.38 95 GLY A O 1
ATOM 779 N N . ASN A 1 96 ? 11.417 -10.053 11.866 1.00 89.38 96 ASN A N 1
ATOM 780 C CA . ASN A 1 96 ? 11.367 -9.780 10.433 1.00 89.38 96 ASN A CA 1
ATOM 781 C C . ASN A 1 96 ? 10.073 -9.056 10.077 1.00 89.38 96 ASN A C 1
ATOM 783 O O . ASN A 1 96 ? 8.997 -9.400 10.576 1.00 89.38 96 ASN A O 1
ATOM 787 N N . ARG A 1 97 ? 10.172 -8.093 9.163 1.00 90.88 97 ARG A N 1
ATOM 788 C CA . ARG A 1 97 ? 9.003 -7.479 8.541 1.00 90.88 97 ARG A CA 1
ATOM 789 C C . ARG A 1 97 ? 8.389 -8.471 7.555 1.00 90.88 97 ARG A C 1
ATOM 791 O O . ARG A 1 97 ? 9.094 -8.998 6.705 1.00 90.88 97 ARG A O 1
ATOM 798 N N . ILE A 1 98 ? 7.090 -8.716 7.676 1.00 93.94 98 ILE A N 1
ATOM 799 C CA . ILE A 1 98 ? 6.317 -9.526 6.734 1.00 93.94 98 ILE A CA 1
ATOM 800 C C . ILE A 1 98 ? 5.126 -8.720 6.232 1.00 93.94 98 ILE A C 1
ATOM 802 O O . ILE A 1 98 ? 4.510 -7.967 6.993 1.00 93.94 98 ILE A O 1
ATOM 806 N N . PHE A 1 99 ? 4.783 -8.927 4.967 1.00 94.94 99 PHE A N 1
ATOM 807 C CA . PHE A 1 99 ? 3.655 -8.273 4.324 1.00 94.94 99 PHE A CA 1
ATOM 808 C C . PHE A 1 99 ? 2.594 -9.303 3.964 1.00 94.94 99 PHE A C 1
ATOM 810 O O . PHE A 1 99 ? 2.907 -10.405 3.517 1.00 94.94 99 PHE A O 1
ATOM 817 N N . LYS A 1 100 ? 1.327 -8.978 4.214 1.00 95.00 100 LYS A N 1
ATOM 818 C CA . LYS A 1 100 ? 0.203 -9.880 3.940 1.00 95.00 100 LYS A CA 1
ATOM 819 C C . LYS A 1 100 ? -0.853 -9.174 3.116 1.00 95.00 100 LYS A C 1
ATOM 821 O O . LYS A 1 100 ? -1.252 -8.061 3.452 1.00 95.00 100 LYS A O 1
ATOM 826 N N . SER A 1 101 ? -1.356 -9.861 2.097 1.00 93.56 101 SER A N 1
ATOM 827 C CA . SER A 1 101 ? -2.488 -9.387 1.303 1.00 93.56 101 SER A CA 1
ATOM 828 C C . SER A 1 101 ? -3.719 -9.161 2.183 1.00 93.56 101 SER A C 1
ATOM 830 O O . SER A 1 101 ? -4.017 -9.956 3.085 1.00 93.56 101 SER A O 1
ATOM 832 N N . ILE A 1 102 ? -4.459 -8.099 1.885 1.00 95.38 102 ILE A N 1
ATOM 833 C CA . ILE A 1 102 ? -5.785 -7.851 2.446 1.00 95.38 102 ILE A CA 1
ATOM 834 C C . ILE A 1 102 ? -6.785 -8.665 1.623 1.00 95.38 102 ILE A C 1
ATOM 836 O O . ILE A 1 102 ? -6.808 -8.576 0.403 1.00 95.38 102 ILE A O 1
ATOM 840 N N . ARG A 1 103 ? -7.575 -9.518 2.281 1.00 94.88 103 ARG A N 1
ATOM 841 C CA . ARG A 1 103 ? -8.558 -10.396 1.609 1.00 94.88 103 ARG A CA 1
ATOM 842 C C . ARG A 1 103 ? -10.003 -9.947 1.789 1.00 94.88 103 ARG A C 1
ATOM 844 O O . ARG A 1 103 ? -10.901 -10.588 1.259 1.00 94.88 103 ARG A O 1
ATOM 851 N N . LYS A 1 104 ? -10.229 -8.946 2.637 1.00 96.56 104 LYS A N 1
ATOM 852 C CA . LYS A 1 104 ? -11.558 -8.466 2.989 1.00 96.56 104 LYS A CA 1
ATOM 853 C C . LYS A 1 104 ? -11.757 -7.112 2.317 1.00 96.56 104 LYS A C 1
ATOM 855 O O . LYS A 1 104 ? -11.065 -6.170 2.680 1.00 96.56 104 LYS A O 1
ATOM 860 N N . ASP A 1 105 ? -12.699 -7.030 1.386 1.00 95.19 105 ASP A N 1
ATOM 861 C CA . ASP A 1 105 ? -12.918 -5.823 0.574 1.00 95.19 105 ASP A CA 1
ATOM 862 C C . ASP A 1 105 ? -13.221 -4.596 1.441 1.00 95.19 105 ASP A C 1
ATOM 864 O O . ASP A 1 105 ? -12.578 -3.570 1.292 1.00 95.19 105 ASP A O 1
ATOM 868 N N . GLU A 1 106 ? -14.085 -4.742 2.452 1.00 96.81 106 GLU A N 1
ATOM 869 C CA . GLU A 1 106 ? -14.404 -3.658 3.398 1.00 96.81 106 GLU A CA 1
ATOM 870 C C . GLU A 1 106 ? -13.164 -3.071 4.093 1.00 96.81 106 GLU A C 1
ATOM 872 O O . GLU A 1 106 ? -13.120 -1.884 4.392 1.00 96.81 106 GLU A O 1
ATOM 877 N N . GLU A 1 107 ? -12.167 -3.910 4.388 1.00 96.75 107 GLU A N 1
ATOM 878 C CA . GLU A 1 107 ? -10.916 -3.449 4.991 1.00 96.75 107 GLU A CA 1
ATOM 879 C C . GLU A 1 107 ? -10.035 -2.747 3.959 1.00 96.75 107 GLU A C 1
ATOM 881 O O . GLU A 1 107 ? -9.413 -1.737 4.273 1.00 96.75 107 GLU A O 1
ATOM 886 N N . LEU A 1 108 ? -9.968 -3.284 2.740 1.00 95.69 108 LEU A N 1
ATOM 887 C CA . LEU A 1 108 ? -9.196 -2.679 1.662 1.00 95.69 108 LEU A CA 1
ATOM 888 C C . LEU A 1 108 ? -9.735 -1.286 1.324 1.00 95.69 108 LEU A C 1
ATOM 890 O O . LEU A 1 108 ? -8.943 -0.355 1.217 1.00 95.69 108 LEU A O 1
ATOM 894 N N . ASP A 1 109 ? -11.057 -1.146 1.232 1.00 96.19 109 ASP A N 1
ATOM 895 C CA . ASP A 1 109 ? -11.733 0.125 0.979 1.00 96.19 109 ASP A CA 1
ATOM 896 C C . ASP A 1 109 ? -11.428 1.142 2.091 1.00 96.19 109 ASP A C 1
ATOM 898 O O . ASP A 1 109 ? -11.023 2.266 1.808 1.00 96.19 109 ASP A O 1
ATOM 902 N N . GLU A 1 110 ? -11.544 0.746 3.366 1.00 96.88 110 GLU A N 1
ATOM 903 C CA . GLU A 1 110 ? -11.251 1.630 4.506 1.00 96.88 110 GLU A CA 1
ATOM 904 C C . GLU A 1 110 ? -9.797 2.129 4.480 1.00 96.88 110 GLU A C 1
ATOM 906 O O . GLU A 1 110 ? -9.527 3.314 4.674 1.00 96.88 110 GLU A O 1
ATOM 911 N N . VAL A 1 111 ? -8.849 1.229 4.216 1.00 95.88 111 VAL A N 1
ATOM 912 C CA . VAL A 1 111 ? -7.420 1.559 4.147 1.00 95.88 111 VAL A CA 1
ATOM 913 C C . VAL A 1 111 ? -7.123 2.443 2.934 1.00 95.88 111 VAL A C 1
ATOM 915 O O . VAL A 1 111 ? -6.353 3.397 3.055 1.00 95.88 111 VAL A O 1
ATOM 918 N N . PHE A 1 112 ? -7.748 2.166 1.787 1.00 95.31 112 PHE A N 1
ATOM 919 C CA . PHE A 1 112 ? -7.598 2.967 0.575 1.00 95.31 112 PHE A CA 1
ATOM 920 C C . PHE A 1 112 ? -8.067 4.409 0.787 1.00 95.31 112 PHE A C 1
ATOM 922 O O . PHE A 1 112 ? -7.339 5.329 0.430 1.00 95.31 112 PHE A O 1
ATOM 929 N N . GLU A 1 113 ? -9.226 4.625 1.412 1.00 95.94 113 GLU A N 1
ATOM 930 C CA . GLU A 1 113 ? -9.742 5.975 1.681 1.00 95.94 113 GLU A CA 1
ATOM 931 C C . GLU A 1 113 ? -8.792 6.787 2.576 1.00 95.94 113 GLU A C 1
ATOM 933 O O . GLU A 1 113 ? -8.537 7.965 2.318 1.00 95.94 113 GLU A O 1
ATOM 938 N N . ILE A 1 114 ? -8.203 6.157 3.601 1.00 95.69 114 ILE A N 1
ATOM 939 C CA . ILE A 1 114 ? -7.213 6.814 4.469 1.00 95.69 114 ILE A CA 1
ATOM 940 C C . ILE A 1 114 ? -5.942 7.167 3.697 1.00 95.69 114 ILE A C 1
ATOM 942 O O . ILE A 1 114 ? -5.446 8.288 3.824 1.00 95.69 114 ILE A O 1
ATOM 946 N N . PHE A 1 115 ? -5.419 6.233 2.900 1.00 94.62 115 PHE A N 1
ATOM 947 C CA . PHE A 1 115 ? -4.264 6.485 2.040 1.00 94.62 115 PHE A CA 1
ATOM 948 C C . PHE A 1 115 ? -4.538 7.643 1.074 1.00 94.62 115 PHE A C 1
ATOM 950 O O . PHE A 1 115 ? -3.762 8.594 1.005 1.00 94.62 115 PHE A O 1
ATOM 957 N N . TYR A 1 116 ? -5.668 7.587 0.373 1.00 92.00 116 TYR A N 1
ATOM 958 C CA . TYR A 1 116 ? -6.047 8.570 -0.630 1.00 92.00 116 TYR A CA 1
ATOM 959 C C . TYR A 1 116 ? -6.210 9.967 -0.017 1.00 92.00 116 TYR A C 1
ATOM 961 O O . TYR A 1 116 ? -5.644 10.927 -0.534 1.00 92.00 116 TYR A O 1
ATOM 969 N N . SER A 1 117 ? -6.878 10.076 1.137 1.00 93.38 117 SER A N 1
ATOM 970 C CA . SER A 1 117 ? -7.004 11.343 1.868 1.00 93.38 117 SER A CA 1
ATOM 971 C C . SER A 1 117 ? -5.643 11.921 2.268 1.00 93.38 117 SER A C 1
ATOM 973 O O . SER A 1 117 ? -5.411 13.113 2.092 1.00 93.38 117 SER A O 1
ATOM 975 N N . ARG A 1 118 ? -4.723 11.094 2.785 1.00 90.69 118 ARG A N 1
ATOM 976 C CA . ARG A 1 118 ? -3.372 11.537 3.182 1.00 90.69 118 ARG A CA 1
ATOM 977 C C . ARG A 1 118 ? -2.545 11.992 1.983 1.00 90.69 118 ARG A C 1
ATOM 979 O O . ARG A 1 118 ? -1.793 12.959 2.083 1.00 90.69 118 ARG A O 1
ATOM 986 N N . MET A 1 119 ? -2.691 11.300 0.858 1.00 88.50 119 MET A N 1
ATOM 987 C CA . MET A 1 119 ? -2.030 11.655 -0.391 1.00 88.50 119 MET A CA 1
ATOM 988 C C . MET A 1 119 ? -2.554 12.991 -0.934 1.00 88.50 119 MET A C 1
ATOM 990 O O . MET A 1 119 ? -1.751 13.858 -1.266 1.00 88.50 119 MET A O 1
ATOM 994 N N . GLU A 1 120 ? -3.876 13.201 -0.975 1.00 89.06 120 GLU A N 1
ATOM 995 C CA . GLU A 1 120 ? -4.463 14.486 -1.386 1.00 89.06 120 GLU A CA 1
ATOM 996 C C . GLU A 1 120 ? -4.003 15.642 -0.490 1.00 89.06 120 GLU A C 1
ATOM 998 O O . GLU A 1 120 ? -3.659 16.713 -0.998 1.00 89.06 120 GLU A O 1
ATOM 1003 N N . ASP A 1 121 ? -3.948 15.431 0.827 1.00 89.38 121 ASP A N 1
ATOM 1004 C CA . ASP A 1 121 ? -3.451 16.434 1.770 1.00 89.38 121 ASP A CA 1
ATOM 1005 C C . ASP A 1 121 ? -1.983 16.791 1.489 1.00 89.38 121 ASP A C 1
ATOM 1007 O O . ASP A 1 121 ? -1.622 17.967 1.490 1.00 89.38 121 ASP A O 1
ATOM 1011 N N . SER A 1 122 ? -1.141 15.797 1.184 1.00 83.12 122 SER A N 1
ATOM 1012 C CA . SER A 1 122 ? 0.277 16.013 0.871 1.00 83.12 122 SER A CA 1
ATOM 1013 C C . SER A 1 122 ? 0.510 16.797 -0.423 1.00 83.12 122 SER A C 1
ATOM 1015 O O . SER A 1 122 ? 1.533 17.464 -0.538 1.00 83.12 122 SER A O 1
ATOM 1017 N N . LEU A 1 123 ? -0.389 16.706 -1.406 1.00 79.62 123 LEU A N 1
ATOM 1018 C CA . LEU A 1 123 ? -0.256 17.405 -2.694 1.00 79.62 123 LEU A CA 1
ATOM 1019 C C . LEU A 1 123 ? -0.734 18.855 -2.635 1.00 79.62 123 LEU A C 1
ATOM 1021 O O . LEU A 1 123 ? -0.318 19.683 -3.443 1.00 79.62 123 LEU A O 1
ATOM 1025 N N . ASN A 1 124 ? -1.649 19.143 -1.710 1.00 79.62 124 ASN A N 1
ATOM 1026 C CA . ASN A 1 124 ? -2.249 20.462 -1.540 1.00 79.62 124 ASN A CA 1
ATOM 1027 C C . ASN A 1 124 ? -1.521 21.331 -0.502 1.00 79.62 124 ASN A C 1
ATOM 1029 O O . ASN A 1 124 ? -1.929 22.478 -0.290 1.00 79.62 124 ASN A O 1
ATOM 1033 N N . SER A 1 125 ? -0.492 20.793 0.158 1.00 59.00 125 SER A N 1
ATOM 1034 C CA . SER A 1 125 ? 0.236 21.448 1.247 1.00 59.00 125 SER A CA 1
ATOM 1035 C C . SER A 1 125 ? 1.597 21.991 0.826 1.00 59.00 125 SER A C 1
ATOM 1037 O O . SER A 1 125 ? 2.034 22.939 1.522 1.00 59.00 125 SER A O 1
#

InterPro domains:
  IPR009711 Uncharacterised protein family UPF0473 [PF06949] (46-120)

Radius of gyration: 18.39 Å; chains: 1; bounding box: 47×41×50 Å

Foldseek 3Di:
DDPVVVVVVVVVVVVVVVVVVVVVVLQVVQVPQDPPFDWDWDADPPPRDIWIWTWLDWDDDPNWIKTWTWTDDPDDDDDDRTDIAMWTWDQDPVRDIDTHHDPDVVVVVVVVVVSVVVVVVVVVD